Protein AF-A0A173KY83-F1 (afdb_monomer_lite)

Radius of gyration: 27.77 Å; chains: 1; bounding box: 70×14×57 Å

pLDDT: mean 79.85, std 11.43, range [59.31, 96.44]

Foldseek 3Di:
DVVVVVVVVVVCVVVVVVVVVVVVVCVVCVVVVVVVVVVCVVVPDVVNVVVVVVVVVVVVVVVVVVVVVVVLVVQLVVCVVVPHPDRD

Structure (mmCIF, N/CA/C/O backbone):
data_AF-A0A173KY83-F1
#
_entry.id   AF-A0A173KY83-F1
#
loop_
_atom_site.group_PDB
_atom_site.id
_atom_site.type_symbol
_atom_site.label_atom_id
_atom_site.label_alt_id
_atom_site.label_comp_id
_atom_site.label_asym_id
_atom_site.label_entity_id
_atom_site.label_seq_id
_atom_site.pdbx_PDB_ins_code
_atom_site.Cartn_x
_atom_site.Cartn_y
_atom_site.Cartn_z
_atom_site.occupancy
_atom_site.B_iso_or_equiv
_atom_site.auth_seq_id
_atom_site.auth_comp_id
_atom_site.auth_asym_id
_atom_site.auth_atom_id
_atom_site.pdbx_PDB_model_num
ATOM 1 N N . MET A 1 1 ? 38.996 3.159 20.801 1.00 59.31 1 MET A N 1
ATOM 2 C CA . MET A 1 1 ? 38.504 4.157 19.818 1.00 59.31 1 MET A CA 1
ATOM 3 C C . MET A 1 1 ? 39.152 4.024 18.437 1.00 59.31 1 MET A C 1
ATOM 5 O O . MET A 1 1 ? 38.422 4.007 17.461 1.00 59.31 1 MET A O 1
ATOM 9 N N . ARG A 1 2 ? 40.480 3.856 18.319 1.00 66.94 2 ARG A N 1
ATOM 10 C CA . ARG A 1 2 ? 41.166 3.728 17.011 1.00 66.94 2 ARG A CA 1
ATOM 11 C C . ARG A 1 2 ? 40.760 2.496 16.181 1.00 66.94 2 ARG A C 1
ATOM 13 O O . ARG A 1 2 ? 40.537 2.629 14.989 1.00 66.94 2 ARG A O 1
ATOM 20 N N . ILE A 1 3 ? 40.586 1.332 16.813 1.00 71.12 3 ILE A N 1
ATOM 21 C CA . ILE A 1 3 ? 40.161 0.091 16.130 1.00 71.12 3 ILE A CA 1
ATOM 22 C C . ILE A 1 3 ? 38.738 0.215 15.559 1.00 71.12 3 ILE A C 1
ATOM 24 O O . ILE A 1 3 ? 38.499 -0.181 14.425 1.00 71.12 3 ILE A O 1
ATOM 28 N N . PHE A 1 4 ? 37.818 0.845 16.297 1.00 72.50 4 PHE A N 1
ATOM 29 C CA . PHE A 1 4 ? 36.460 1.123 15.812 1.00 72.50 4 PHE A CA 1
ATOM 30 C C . PHE A 1 4 ? 36.453 2.065 14.600 1.00 72.50 4 PHE A C 1
ATOM 32 O O . PHE A 1 4 ? 35.691 1.839 13.667 1.00 72.50 4 PHE A O 1
ATOM 39 N N . ALA A 1 5 ? 37.331 3.073 14.573 1.00 71.75 5 ALA A N 1
ATOM 40 C CA . ALA A 1 5 ? 37.468 3.964 13.421 1.00 71.75 5 ALA A CA 1
ATOM 41 C C . ALA A 1 5 ? 38.040 3.243 12.185 1.00 71.75 5 ALA A C 1
ATOM 43 O O . ALA A 1 5 ? 37.585 3.483 11.071 1.00 71.75 5 ALA A O 1
ATOM 44 N N . ILE A 1 6 ? 38.989 2.319 12.376 1.00 76.44 6 ILE A N 1
ATOM 45 C CA . ILE A 1 6 ? 39.572 1.520 11.285 1.00 76.44 6 ILE A CA 1
ATOM 46 C C . ILE A 1 6 ? 38.544 0.527 10.718 1.00 76.44 6 ILE A C 1
ATOM 48 O O . ILE A 1 6 ? 38.428 0.406 9.498 1.00 76.44 6 ILE A O 1
ATOM 52 N N . LEU A 1 7 ? 37.758 -0.132 11.577 1.00 75.75 7 LEU A N 1
ATOM 53 C CA . LEU A 1 7 ? 36.672 -1.032 11.164 1.00 75.75 7 LEU A CA 1
ATOM 54 C C . LEU A 1 7 ? 35.535 -0.286 10.446 1.00 75.75 7 LEU A C 1
ATOM 56 O O . LEU A 1 7 ? 35.017 -0.768 9.442 1.00 75.75 7 LEU A O 1
ATOM 60 N N . ALA A 1 8 ? 35.177 0.915 10.907 1.00 72.81 8 ALA A N 1
ATOM 61 C CA . ALA A 1 8 ? 34.192 1.756 10.228 1.00 72.81 8 ALA A CA 1
ATOM 62 C C . ALA A 1 8 ? 34.685 2.230 8.847 1.00 72.81 8 ALA A C 1
ATOM 64 O O . ALA A 1 8 ? 33.926 2.202 7.880 1.00 72.81 8 ALA A O 1
ATOM 65 N N . ALA A 1 9 ? 35.963 2.608 8.731 1.00 71.12 9 ALA A N 1
ATOM 66 C CA . ALA A 1 9 ? 36.560 3.039 7.466 1.00 71.12 9 ALA A CA 1
ATOM 67 C C . ALA A 1 9 ? 36.645 1.899 6.434 1.00 71.12 9 ALA A C 1
ATOM 69 O O . ALA A 1 9 ? 36.346 2.103 5.259 1.00 71.12 9 ALA A O 1
ATOM 70 N N . THR A 1 10 ? 36.993 0.684 6.869 1.00 70.19 10 THR A N 1
ATOM 71 C CA . THR A 1 10 ? 37.011 -0.505 5.995 1.00 70.19 10 THR A CA 1
ATOM 72 C C . THR A 1 10 ? 35.606 -0.957 5.597 1.00 70.19 10 THR A C 1
ATOM 74 O O . THR A 1 10 ? 35.387 -1.295 4.436 1.00 70.19 10 THR A O 1
ATOM 77 N N . GLY A 1 11 ? 34.629 -0.886 6.508 1.00 70.44 11 GLY A N 1
ATOM 78 C CA . GLY A 1 11 ? 33.221 -1.149 6.193 1.00 70.44 11 GLY A CA 1
ATOM 79 C C . GLY A 1 11 ? 32.643 -0.168 5.166 1.00 70.44 11 GLY A C 1
ATOM 80 O O . GLY A 1 11 ? 31.955 -0.582 4.232 1.00 70.44 11 GLY A O 1
ATOM 81 N N . ALA A 1 12 ? 32.982 1.121 5.279 1.00 66.19 12 ALA A N 1
ATOM 82 C CA . ALA A 1 12 ? 32.594 2.133 4.298 1.00 66.19 12 ALA A CA 1
ATOM 83 C C . ALA A 1 12 ? 33.154 1.807 2.902 1.00 66.19 12 ALA A C 1
ATOM 85 O O . ALA A 1 12 ? 32.423 1.850 1.915 1.00 66.19 12 ALA A O 1
ATOM 86 N N . MET A 1 13 ? 34.415 1.376 2.814 1.00 65.25 13 MET A N 1
ATOM 87 C CA . MET A 1 13 ? 35.072 1.057 1.541 1.00 65.25 13 MET A CA 1
ATOM 88 C C . MET A 1 13 ? 34.385 -0.065 0.739 1.00 65.25 13 MET A C 1
ATOM 90 O O . MET A 1 13 ? 34.509 -0.089 -0.481 1.00 65.25 13 MET A O 1
ATOM 94 N N . ILE A 1 14 ? 33.639 -0.962 1.396 1.00 66.69 14 ILE A N 1
ATOM 95 C CA . ILE A 1 14 ? 32.883 -2.058 0.755 1.00 66.69 14 ILE A CA 1
ATOM 96 C C . ILE A 1 14 ? 31.415 -1.666 0.507 1.00 66.69 14 ILE A C 1
ATOM 98 O O . ILE A 1 14 ? 30.830 -2.038 -0.510 1.00 66.69 14 ILE A O 1
ATOM 102 N N . MET A 1 15 ? 30.813 -0.876 1.400 1.00 65.69 15 MET A N 1
ATOM 103 C CA . MET A 1 15 ? 29.425 -0.417 1.258 1.00 65.69 15 MET A CA 1
ATOM 104 C C . MET A 1 15 ? 29.239 0.579 0.108 1.00 65.69 15 MET A C 1
ATOM 106 O O . MET A 1 15 ? 28.263 0.477 -0.636 1.00 65.69 15 MET A O 1
ATOM 110 N N . LEU A 1 16 ? 30.183 1.507 -0.086 1.00 64.62 16 LEU A N 1
ATOM 111 C CA . LEU A 1 16 ? 30.120 2.488 -1.176 1.00 64.62 16 LEU A CA 1
ATOM 112 C C . LEU A 1 16 ? 30.065 1.849 -2.585 1.00 64.62 16 LEU A C 1
ATOM 114 O O . LEU A 1 16 ? 29.165 2.209 -3.349 1.00 64.62 16 LEU A O 1
ATOM 118 N N . PRO A 1 17 ? 30.937 0.887 -2.957 1.00 64.50 17 PRO A N 1
ATOM 119 C CA . PRO A 1 17 ? 30.819 0.197 -4.241 1.00 64.50 17 PRO A CA 1
ATOM 120 C C . PRO A 1 17 ? 29.614 -0.751 -4.296 1.00 64.50 17 PRO A C 1
ATOM 122 O O . PRO A 1 17 ? 29.064 -0.948 -5.376 1.00 64.50 17 PRO A O 1
ATOM 125 N N . GLY A 1 18 ? 29.147 -1.290 -3.163 1.00 63.50 18 GLY A N 1
ATOM 126 C CA . GLY A 1 18 ? 27.924 -2.101 -3.100 1.00 63.50 18 GLY A CA 1
ATOM 127 C C . GLY A 1 18 ? 26.668 -1.339 -3.544 1.00 63.50 18 GLY A C 1
ATOM 128 O O . GLY A 1 18 ? 25.830 -1.888 -4.261 1.00 63.50 18 GLY A O 1
ATOM 129 N N . CYS A 1 19 ? 26.568 -0.051 -3.204 1.00 66.38 19 CYS A N 1
ATOM 130 C CA . CYS A 1 19 ? 25.481 0.815 -3.667 1.00 66.38 19 CYS A CA 1
ATOM 131 C C . CYS A 1 19 ? 25.536 1.066 -5.183 1.00 66.38 19 CYS A C 1
ATOM 133 O O . CYS A 1 19 ? 24.501 1.019 -5.845 1.00 66.38 19 CYS A O 1
ATOM 135 N N . ILE A 1 20 ? 26.732 1.280 -5.743 1.00 67.44 20 ILE A N 1
ATOM 136 C CA . ILE A 1 20 ? 26.931 1.536 -7.182 1.00 67.44 20 ILE A CA 1
ATOM 137 C C . ILE A 1 20 ? 26.727 0.256 -8.006 1.00 67.44 20 ILE A C 1
ATOM 139 O O . ILE A 1 20 ? 26.124 0.283 -9.075 1.00 67.44 20 ILE A O 1
ATOM 143 N N . ALA A 1 21 ? 27.180 -0.892 -7.499 1.00 67.81 21 ALA A N 1
ATOM 144 C CA . ALA A 1 21 ? 26.950 -2.184 -8.135 1.00 67.81 21 ALA A CA 1
ATOM 145 C C . ALA A 1 21 ? 25.455 -2.522 -8.177 1.00 67.81 21 ALA A C 1
ATOM 147 O O . ALA A 1 21 ? 24.955 -2.992 -9.198 1.00 67.81 21 ALA A O 1
ATOM 148 N N . LYS A 1 22 ? 24.718 -2.233 -7.097 1.00 68.00 22 LYS A N 1
ATOM 149 C CA . LYS A 1 22 ? 23.271 -2.446 -7.059 1.00 68.00 22 LYS A CA 1
ATOM 150 C C . LYS A 1 22 ? 22.533 -1.554 -8.055 1.00 68.00 22 LYS A C 1
ATOM 152 O O . LYS A 1 22 ? 21.683 -2.060 -8.780 1.00 68.00 22 LYS A O 1
ATOM 157 N N .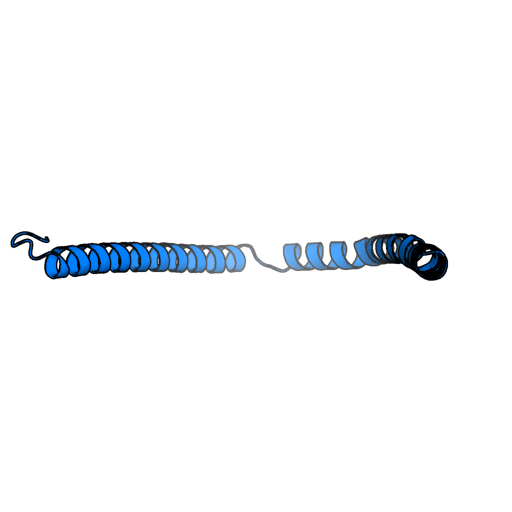 THR A 1 23 ? 22.874 -0.269 -8.139 1.00 71.31 23 THR A N 1
ATOM 158 C CA . THR A 1 23 ? 22.247 0.631 -9.117 1.00 71.31 23 THR A CA 1
ATOM 159 C C . THR A 1 23 ? 22.605 0.254 -10.552 1.00 71.31 23 THR A C 1
ATOM 161 O O . THR A 1 23 ? 21.717 0.237 -11.396 1.00 71.31 23 THR A O 1
ATOM 164 N N . ALA A 1 24 ? 23.851 -0.132 -10.841 1.00 71.50 24 ALA A N 1
ATOM 165 C CA . ALA A 1 24 ? 24.248 -0.604 -12.168 1.00 71.50 24 ALA A CA 1
ATOM 166 C C . ALA A 1 24 ? 23.514 -1.893 -12.577 1.00 71.50 24 ALA A C 1
ATOM 168 O O . ALA A 1 24 ? 23.054 -2.005 -13.712 1.00 71.50 24 ALA A O 1
ATOM 169 N N . LEU A 1 25 ? 23.344 -2.843 -11.651 1.00 73.19 25 LEU A N 1
ATOM 170 C CA . LEU A 1 25 ? 22.556 -4.057 -11.882 1.00 73.19 25 LEU A CA 1
ATOM 171 C C . LEU A 1 25 ? 21.065 -3.754 -12.064 1.00 73.19 25 LEU A C 1
ATOM 173 O O . LEU A 1 25 ? 20.427 -4.326 -12.947 1.00 73.19 25 LEU A O 1
ATOM 177 N N . ASP A 1 26 ? 20.499 -2.855 -11.260 1.00 71.31 26 ASP A N 1
ATOM 178 C CA . ASP A 1 26 ? 19.098 -2.455 -11.389 1.00 71.31 26 ASP A CA 1
ATOM 179 C C . ASP A 1 26 ? 18.857 -1.707 -12.717 1.00 71.31 26 ASP A C 1
ATOM 181 O O . ASP A 1 26 ? 17.851 -1.968 -13.368 1.00 71.31 26 ASP A O 1
ATOM 185 N N . VAL A 1 27 ? 19.804 -0.888 -13.198 1.00 75.25 27 VAL A N 1
ATOM 186 C CA . VAL A 1 27 ? 19.751 -0.249 -14.530 1.00 75.25 27 VAL A CA 1
ATOM 187 C C . VAL A 1 27 ? 19.920 -1.272 -15.655 1.00 75.25 27 VAL A C 1
ATOM 189 O O . VAL A 1 27 ? 19.174 -1.231 -16.627 1.00 75.25 27 VAL A O 1
ATOM 192 N N . ALA A 1 28 ? 20.848 -2.223 -15.529 1.00 79.00 28 ALA A N 1
ATOM 193 C CA . ALA A 1 28 ? 21.058 -3.267 -16.533 1.00 79.00 28 ALA A CA 1
ATOM 194 C C . ALA A 1 28 ? 19.862 -4.227 -16.646 1.00 79.00 28 ALA A C 1
ATOM 196 O O . ALA A 1 28 ? 19.545 -4.709 -17.731 1.00 79.00 28 ALA A O 1
ATOM 197 N N . THR A 1 29 ? 19.172 -4.492 -15.534 1.00 80.00 29 THR A N 1
ATOM 198 C CA . THR A 1 29 ? 17.964 -5.334 -15.5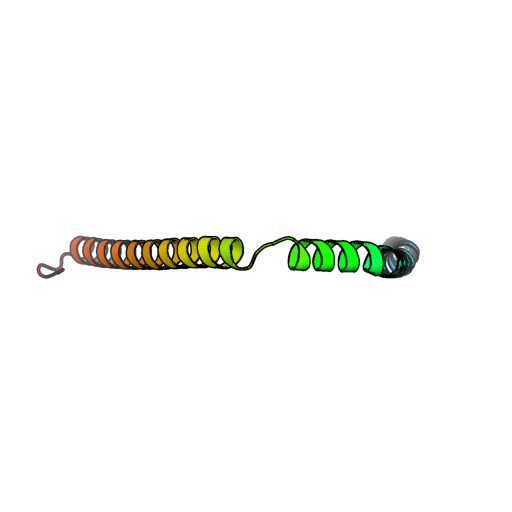05 1.00 80.00 29 THR A CA 1
ATOM 199 C C . THR A 1 29 ? 16.675 -4.546 -15.738 1.00 80.00 29 THR A C 1
ATOM 201 O O . THR A 1 29 ? 15.624 -5.152 -15.961 1.00 80.00 29 THR A O 1
ATOM 204 N N . MET A 1 30 ? 16.742 -3.210 -15.755 1.00 81.94 30 MET A N 1
ATOM 205 C CA . MET A 1 30 ? 15.602 -2.328 -16.006 1.00 81.94 30 MET A CA 1
ATOM 206 C C . MET A 1 30 ? 14.893 -2.635 -17.333 1.00 81.94 30 MET A C 1
ATOM 208 O O . MET A 1 30 ? 13.670 -2.743 -17.296 1.00 81.94 30 MET A O 1
ATOM 212 N N . PRO A 1 31 ? 15.576 -2.856 -18.479 1.00 76.81 31 PRO A N 1
ATOM 213 C CA . PRO A 1 31 ? 14.901 -3.146 -19.744 1.00 76.81 31 PRO A CA 1
ATOM 214 C C . PRO A 1 31 ? 14.155 -4.480 -19.718 1.00 76.81 31 PRO A C 1
ATOM 216 O O . PRO A 1 31 ? 13.043 -4.563 -20.225 1.00 76.81 31 PRO A O 1
ATOM 219 N N . VAL A 1 32 ? 14.724 -5.512 -19.084 1.00 84.25 32 VAL A N 1
ATOM 220 C CA . VAL A 1 32 ? 14.076 -6.827 -18.946 1.00 84.25 32 VAL A CA 1
ATOM 221 C C . VAL A 1 32 ? 12.830 -6.714 -18.070 1.00 84.25 32 VAL A C 1
ATOM 223 O O . VAL A 1 32 ? 11.773 -7.223 -18.428 1.00 84.25 32 VAL A O 1
ATOM 226 N N . ARG A 1 33 ? 12.926 -5.995 -16.945 1.00 75.88 33 ARG A N 1
ATOM 227 C CA . ARG A 1 33 ? 11.789 -5.758 -16.043 1.00 75.88 33 ARG A CA 1
ATOM 228 C C . ARG A 1 33 ? 10.713 -4.879 -16.680 1.00 75.88 33 ARG A C 1
ATOM 230 O O . ARG A 1 33 ? 9.533 -5.141 -16.479 1.00 75.88 33 ARG A O 1
ATOM 237 N N . ALA A 1 34 ? 11.109 -3.857 -17.434 1.00 76.44 34 ALA A N 1
ATOM 238 C CA . ALA A 1 34 ? 10.192 -2.980 -18.155 1.00 76.44 34 ALA A CA 1
ATOM 239 C C . ALA A 1 34 ? 9.500 -3.722 -19.306 1.00 76.44 34 ALA A C 1
ATOM 241 O O . ALA A 1 34 ? 8.293 -3.598 -19.466 1.00 76.44 34 ALA A O 1
ATOM 242 N N . GLY A 1 35 ? 10.237 -4.543 -20.059 1.00 77.19 35 GLY A N 1
ATOM 243 C CA . GLY A 1 35 ? 9.687 -5.394 -21.113 1.00 77.19 35 GLY A CA 1
ATOM 244 C C . GLY A 1 35 ? 8.728 -6.453 -20.571 1.00 77.19 35 GLY A C 1
ATOM 245 O O . GLY A 1 35 ? 7.660 -6.641 -21.141 1.00 77.19 35 GLY A O 1
ATOM 246 N N . ALA A 1 36 ? 9.058 -7.083 -19.439 1.00 71.06 36 ALA A N 1
ATOM 247 C CA . ALA A 1 36 ? 8.164 -8.017 -18.757 1.00 71.06 36 ALA A CA 1
ATOM 248 C C . ALA A 1 36 ? 6.873 -7.330 -18.279 1.00 71.06 36 ALA A C 1
ATOM 250 O O . ALA A 1 36 ? 5.789 -7.832 -18.542 1.00 71.06 36 ALA A O 1
ATOM 251 N N . GLN A 1 37 ? 6.967 -6.142 -17.669 1.00 69.50 37 GLN A N 1
ATOM 252 C CA . GLN A 1 37 ? 5.783 -5.364 -17.278 1.00 69.50 37 GLN A CA 1
ATOM 253 C C . GLN A 1 37 ? 4.946 -4.919 -18.482 1.00 69.50 37 GLN A C 1
ATOM 255 O O . GLN A 1 37 ? 3.722 -4.971 -18.428 1.00 69.50 37 GLN A O 1
ATOM 260 N N . ALA A 1 38 ? 5.588 -4.506 -19.577 1.00 70.06 38 ALA A N 1
ATOM 261 C CA . ALA A 1 38 ? 4.895 -4.137 -20.805 1.00 70.06 38 ALA A CA 1
ATOM 262 C C . ALA A 1 38 ? 4.193 -5.344 -21.443 1.00 70.06 38 ALA A C 1
ATOM 264 O O . ALA A 1 38 ? 3.069 -5.211 -21.917 1.00 70.06 38 ALA A O 1
ATOM 265 N N . ALA A 1 39 ? 4.823 -6.520 -21.421 1.00 71.31 39 ALA A N 1
ATOM 266 C CA . ALA A 1 39 ? 4.220 -7.764 -21.882 1.00 71.31 39 ALA A CA 1
ATOM 267 C C . ALA A 1 39 ? 3.041 -8.181 -20.994 1.00 71.31 39 ALA A C 1
ATOM 269 O O . ALA A 1 39 ? 1.996 -8.537 -21.528 1.00 71.31 39 ALA A O 1
ATOM 270 N N . ASP A 1 40 ? 3.158 -8.069 -19.670 1.00 65.00 40 ASP A N 1
ATOM 271 C CA . ASP A 1 40 ? 2.064 -8.354 -18.737 1.00 65.00 40 ASP A CA 1
ATOM 272 C C . ASP A 1 40 ? 0.897 -7.374 -18.912 1.00 65.00 40 ASP A C 1
ATOM 274 O O . ASP A 1 40 ? -0.257 -7.788 -18.875 1.00 65.00 40 ASP A O 1
ATOM 278 N N . TRP A 1 41 ? 1.165 -6.091 -19.171 1.00 67.69 41 TRP A N 1
ATOM 279 C CA . TRP A 1 41 ? 0.127 -5.111 -19.514 1.00 67.69 41 TRP A CA 1
ATOM 280 C C . TRP A 1 41 ? -0.502 -5.357 -20.882 1.00 67.69 41 TRP A C 1
ATOM 282 O O . TRP A 1 41 ? -1.698 -5.144 -21.046 1.00 67.69 41 TRP A O 1
ATOM 292 N N . ALA A 1 42 ? 0.280 -5.814 -21.858 1.00 67.81 42 ALA A N 1
ATOM 293 C CA . ALA A 1 42 ? -0.230 -6.163 -23.178 1.00 67.81 42 ALA A CA 1
ATOM 294 C C . ALA A 1 42 ? -1.007 -7.492 -23.178 1.00 67.81 42 ALA A C 1
ATOM 296 O O . ALA A 1 42 ? -1.871 -7.692 -24.028 1.00 67.81 42 ALA A O 1
ATOM 297 N N . THR A 1 43 ? -0.699 -8.395 -22.242 1.00 68.12 43 THR A N 1
ATOM 298 C CA . THR A 1 43 ? -1.255 -9.757 -22.185 1.00 68.12 43 THR A CA 1
ATOM 299 C C . THR A 1 43 ? -2.383 -9.888 -21.161 1.00 68.12 43 THR A C 1
ATOM 301 O O . THR A 1 43 ? -3.256 -10.738 -21.330 1.00 68.12 43 THR A O 1
ATOM 304 N N . THR A 1 44 ? -2.429 -9.040 -20.127 1.00 71.69 44 THR A N 1
ATOM 305 C CA . THR A 1 44 ? -3.592 -8.955 -19.238 1.00 71.69 44 THR A CA 1
ATOM 306 C C . THR A 1 44 ? -4.724 -8.245 -19.975 1.00 71.69 44 THR A C 1
ATOM 308 O O . THR A 1 44 ? -4.687 -7.045 -20.245 1.00 71.69 44 THR A O 1
ATOM 311 N N . SER A 1 45 ? -5.734 -9.011 -20.378 1.00 64.25 45 SER A N 1
ATOM 312 C CA . SER A 1 45 ? -6.920 -8.438 -21.009 1.00 64.25 45 SER A CA 1
ATOM 313 C C . SER A 1 45 ? -7.654 -7.554 -19.998 1.00 64.25 45 SER A C 1
ATOM 315 O O . SER A 1 45 ? -7.792 -7.930 -18.830 1.00 64.25 45 SER A O 1
ATOM 317 N N . GLN A 1 46 ? -8.164 -6.398 -20.439 1.00 65.69 46 GLN A N 1
ATOM 318 C CA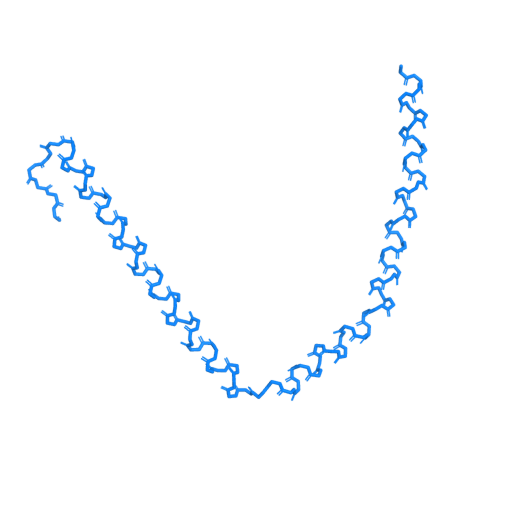 . GLN A 1 46 ? -8.941 -5.477 -19.594 1.00 65.69 46 GLN A CA 1
ATOM 319 C C . GLN A 1 46 ? -10.085 -6.193 -18.852 1.00 65.69 46 GLN A C 1
ATOM 321 O O . GLN A 1 46 ? -10.367 -5.881 -17.701 1.00 65.69 46 GLN A O 1
ATOM 326 N N . ASP A 1 47 ? -10.653 -7.238 -19.461 1.00 67.31 47 ASP A N 1
ATOM 327 C CA . ASP A 1 47 ? -11.682 -8.100 -18.868 1.00 67.31 47 ASP A CA 1
ATOM 328 C C . ASP A 1 47 ? -11.242 -8.770 -17.551 1.00 67.31 47 ASP A C 1
ATOM 330 O O . ASP A 1 47 ? -12.024 -8.908 -16.608 1.00 67.31 47 ASP A O 1
ATOM 334 N N . GLU A 1 48 ? -9.986 -9.208 -17.460 1.00 71.38 48 GLU A N 1
ATOM 335 C CA . GLU A 1 48 ? -9.460 -9.876 -16.268 1.00 71.38 48 GLU A CA 1
ATOM 336 C C . GLU A 1 48 ? -9.073 -8.865 -15.182 1.00 71.38 48 GLU A C 1
ATOM 338 O O . GLU A 1 48 ? -9.331 -9.096 -13.992 1.00 71.38 48 GLU A O 1
ATOM 343 N N . ALA A 1 49 ? -8.554 -7.703 -15.593 1.00 76.12 49 ALA A N 1
ATOM 344 C CA . ALA A 1 49 ? -8.311 -6.573 -14.704 1.00 76.12 49 ALA A CA 1
ATOM 345 C C . ALA A 1 49 ? -9.615 -6.076 -14.055 1.00 76.12 49 ALA A C 1
ATOM 347 O O . ALA 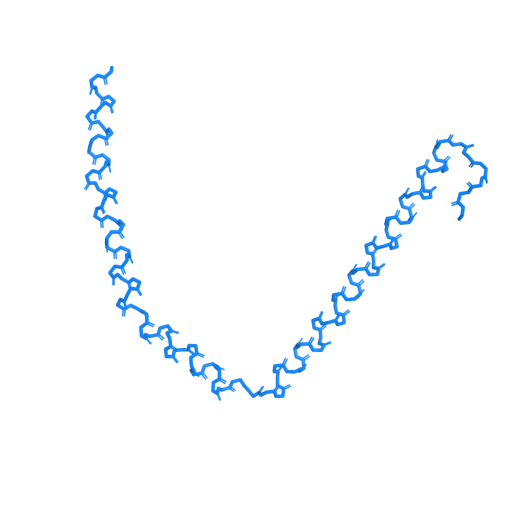A 1 49 ? -9.666 -5.941 -12.829 1.00 76.12 49 ALA A O 1
ATOM 348 N N . ASP A 1 50 ? -10.687 -5.914 -14.833 1.00 79.31 50 ASP A N 1
ATOM 349 C CA . ASP A 1 50 ? -11.994 -5.454 -14.349 1.00 79.31 50 ASP A CA 1
ATOM 350 C C . ASP A 1 50 ? -12.649 -6.461 -13.397 1.00 79.31 50 ASP A C 1
ATOM 352 O O . ASP A 1 50 ? -13.188 -6.092 -12.348 1.00 79.31 50 ASP A O 1
ATOM 356 N N . ARG A 1 51 ? -12.545 -7.765 -13.685 1.00 81.44 51 ARG A N 1
ATOM 357 C CA . ARG A 1 51 ? -13.040 -8.816 -12.777 1.00 81.44 51 ARG A CA 1
ATOM 358 C C . ARG A 1 51 ? -12.292 -8.828 -11.448 1.00 81.44 51 ARG A C 1
ATOM 360 O O . ARG A 1 51 ? -12.913 -9.009 -10.394 1.00 81.44 51 ARG A O 1
ATOM 367 N N . ASN A 1 52 ? -10.970 -8.662 -11.477 1.00 85.75 52 ASN A N 1
ATOM 368 C CA . ASN A 1 52 ? -10.152 -8.609 -10.267 1.00 85.75 52 ASN A CA 1
ATOM 369 C C . ASN A 1 52 ? -10.441 -7.328 -9.476 1.00 85.75 52 ASN A C 1
ATOM 371 O O . ASN A 1 52 ? -10.648 -7.391 -8.265 1.00 85.75 52 ASN A O 1
ATOM 375 N N . TYR A 1 53 ? -10.566 -6.191 -10.159 1.00 86.50 53 TYR A N 1
ATOM 376 C CA . TYR A 1 53 ? -10.964 -4.927 -9.551 1.00 86.50 53 TYR A CA 1
ATOM 377 C C . TYR A 1 53 ? -12.327 -5.043 -8.855 1.00 86.50 53 TYR A C 1
ATOM 379 O O . TYR A 1 53 ? -12.435 -4.775 -7.657 1.00 86.50 53 TYR A O 1
ATOM 387 N N . GLY A 1 54 ? -13.345 -5.570 -9.540 1.00 90.94 54 GLY A N 1
ATOM 388 C CA . GLY A 1 54 ? -14.672 -5.784 -8.957 1.00 90.94 54 GLY A CA 1
ATOM 389 C C . GLY A 1 54 ? -14.687 -6.784 -7.792 1.00 90.94 54 GLY A C 1
ATOM 390 O O . GLY A 1 54 ? -15.539 -6.702 -6.904 1.00 90.94 54 GLY A O 1
ATOM 391 N N . ARG A 1 55 ? -13.754 -7.744 -7.752 1.00 92.12 55 ARG A N 1
ATOM 392 C CA . ARG A 1 55 ? -13.569 -8.640 -6.598 1.00 92.12 55 ARG A CA 1
ATOM 393 C C . ARG A 1 55 ? -12.937 -7.903 -5.418 1.00 92.12 55 ARG A C 1
ATOM 395 O O . ARG A 1 55 ? -13.462 -7.990 -4.311 1.00 92.12 55 ARG A O 1
ATOM 402 N N . ARG A 1 56 ? -11.868 -7.142 -5.664 1.00 92.06 56 ARG A N 1
ATOM 403 C CA . ARG A 1 56 ? -11.165 -6.348 -4.645 1.00 92.06 56 ARG A CA 1
ATOM 404 C C . ARG A 1 56 ? -12.080 -5.317 -3.995 1.00 92.06 56 ARG A C 1
ATOM 406 O O . ARG A 1 56 ? -12.071 -5.206 -2.775 1.00 92.06 56 ARG A O 1
ATOM 413 N N . MET A 1 57 ? -12.913 -4.637 -4.782 1.00 92.56 57 MET A N 1
ATOM 414 C CA . MET A 1 57 ? -13.893 -3.678 -4.263 1.00 92.56 57 MET A CA 1
ATOM 415 C C . MET A 1 57 ? -14.878 -4.344 -3.292 1.00 92.56 57 MET A C 1
ATOM 417 O O . MET A 1 57 ? -15.043 -3.881 -2.166 1.00 92.56 57 MET A O 1
ATOM 421 N N . ARG A 1 58 ? -15.450 -5.499 -3.661 1.00 93.81 58 ARG A N 1
ATOM 422 C CA . ARG A 1 58 ? -16.351 -6.262 -2.775 1.00 93.81 58 ARG A CA 1
ATOM 423 C C . ARG A 1 58 ? -15.656 -6.750 -1.504 1.00 93.81 58 ARG A C 1
ATOM 425 O O . ARG A 1 58 ? -16.248 -6.743 -0.426 1.00 93.81 58 ARG A O 1
ATOM 432 N N . GLU A 1 59 ? -14.407 -7.197 -1.612 1.00 95.00 59 GLU A N 1
ATOM 433 C CA . GLU A 1 59 ? -13.616 -7.627 -0.456 1.00 95.00 59 GLU A CA 1
ATOM 434 C C . GLU A 1 59 ? -13.302 -6.466 0.490 1.00 95.00 59 GLU A C 1
ATOM 436 O O . GLU A 1 59 ? -13.388 -6.637 1.712 1.00 95.00 59 GLU A O 1
ATOM 441 N N . GLN A 1 60 ? -12.990 -5.294 -0.066 1.00 95.00 60 GLN A N 1
ATOM 442 C CA . GLN A 1 60 ? -12.755 -4.070 0.685 1.00 95.00 60 GLN A CA 1
ATOM 443 C C . GLN A 1 60 ? -14.020 -3.628 1.424 1.00 95.00 60 GLN A C 1
ATOM 445 O O . GLN A 1 60 ? -13.981 -3.489 2.645 1.00 95.00 60 GLN A O 1
ATOM 450 N N . GLU A 1 61 ? -15.154 -3.509 0.733 1.00 94.31 61 GLU A N 1
ATOM 451 C CA . GLU A 1 61 ? -16.439 -3.157 1.351 1.00 94.31 61 GLU A CA 1
ATOM 452 C C . GLU A 1 61 ? -16.820 -4.143 2.464 1.00 94.31 61 GLU A C 1
ATOM 454 O O . GLU A 1 61 ? -17.207 -3.749 3.568 1.00 94.31 61 GLU A O 1
ATOM 459 N N . ALA A 1 62 ? -16.647 -5.446 2.221 1.00 95.06 62 ALA A N 1
ATOM 460 C CA . ALA A 1 62 ? -16.917 -6.469 3.223 1.00 95.06 62 ALA A CA 1
ATOM 461 C C . ALA A 1 62 ? -15.974 -6.357 4.430 1.00 95.06 62 ALA A C 1
ATOM 463 O O . ALA A 1 62 ? -16.381 -6.609 5.568 1.00 95.06 62 ALA A O 1
ATOM 464 N N . ARG A 1 63 ? -14.703 -6.006 4.210 1.00 95.06 63 ARG A N 1
ATOM 465 C CA . ARG A 1 63 ? -13.731 -5.795 5.284 1.00 95.06 63 ARG A CA 1
ATOM 466 C C . ARG A 1 63 ? -14.093 -4.570 6.116 1.00 95.06 63 ARG A C 1
ATOM 468 O O . ARG A 1 63 ? -14.189 -4.708 7.333 1.00 95.06 63 ARG A O 1
ATOM 475 N N . GLU A 1 64 ? -14.365 -3.438 5.483 1.00 95.69 64 GLU A N 1
ATOM 476 C CA . GLU A 1 64 ? -14.782 -2.213 6.165 1.00 95.69 64 GLU A CA 1
ATOM 477 C C . GLU A 1 64 ? -16.082 -2.431 6.950 1.00 95.69 64 GLU A C 1
ATOM 479 O O . GLU A 1 64 ? -16.176 -2.060 8.119 1.00 95.69 64 GLU A O 1
ATOM 484 N N . GLY A 1 65 ? -17.068 -3.115 6.362 1.00 95.31 65 GLY A N 1
ATOM 485 C CA . GLY A 1 65 ? 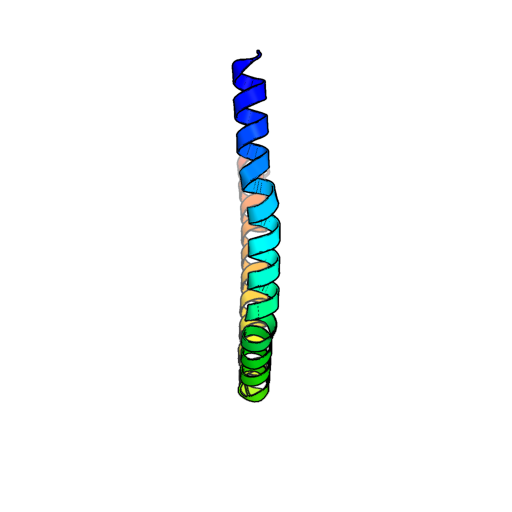-18.309 -3.473 7.050 1.00 95.31 65 GLY A CA 1
ATOM 486 C C . GLY A 1 65 ? -18.077 -4.366 8.275 1.00 95.31 65 GLY A C 1
ATOM 487 O O . GLY A 1 65 ? -18.698 -4.165 9.320 1.00 95.31 65 GLY A O 1
ATOM 488 N N . ARG A 1 66 ? -17.153 -5.333 8.191 1.00 95.25 66 ARG A N 1
ATOM 489 C CA . ARG A 1 66 ? -16.758 -6.169 9.340 1.00 95.25 66 ARG A CA 1
ATOM 490 C C . ARG A 1 66 ? -16.050 -5.359 10.421 1.00 95.25 66 ARG A C 1
ATOM 492 O O . ARG A 1 66 ? -16.324 -5.581 11.597 1.00 95.25 66 ARG A O 1
ATOM 499 N N . GLU A 1 67 ? -15.150 -4.457 10.049 1.00 96.44 67 GLU A N 1
ATOM 500 C CA . GLU A 1 67 ? -14.428 -3.598 10.992 1.00 96.44 67 GLU A CA 1
ATOM 501 C C . GLU A 1 67 ? -15.389 -2.651 11.722 1.00 96.44 67 GLU A C 1
ATOM 503 O O . GLU A 1 67 ? -15.356 -2.596 12.950 1.00 96.44 67 GLU A O 1
ATOM 508 N N . ARG A 1 68 ? -16.338 -2.025 11.011 1.00 94.19 68 ARG A N 1
ATOM 509 C CA . ARG A 1 68 ? -17.401 -1.201 11.618 1.00 94.19 68 ARG A CA 1
ATOM 510 C C . ARG A 1 68 ? -18.252 -1.998 12.607 1.00 94.19 68 ARG A C 1
ATOM 512 O O . ARG A 1 68 ? -18.431 -1.566 13.741 1.00 94.19 68 ARG A O 1
ATOM 519 N N . LYS A 1 69 ? -18.710 -3.196 12.219 1.00 94.00 69 LYS A N 1
ATOM 520 C CA . LYS A 1 69 ? -19.482 -4.083 13.109 1.00 94.00 69 LYS A CA 1
ATOM 521 C C . LYS A 1 69 ? -18.686 -4.494 14.347 1.00 94.00 69 LYS A C 1
ATOM 523 O O . LYS A 1 69 ? -19.237 -4.537 15.442 1.00 94.00 69 LYS A O 1
ATOM 528 N N . LYS A 1 70 ? -17.395 -4.804 14.195 1.00 95.69 70 LYS A N 1
ATOM 529 C CA . LYS A 1 70 ? -16.517 -5.137 15.326 1.00 95.69 70 LYS A CA 1
ATOM 530 C C . LYS A 1 70 ? -16.341 -3.947 16.266 1.00 95.69 70 LYS A C 1
ATOM 532 O O . LYS A 1 70 ? -16.444 -4.141 17.473 1.00 95.69 70 LYS A O 1
ATOM 537 N N . ALA A 1 71 ? -16.126 -2.749 15.727 1.00 94.81 71 ALA A N 1
ATOM 538 C CA . ALA A 1 71 ? -15.994 -1.527 16.514 1.00 94.81 71 ALA A CA 1
ATOM 539 C C . ALA A 1 71 ? -17.284 -1.214 17.288 1.00 94.81 71 ALA A C 1
ATOM 541 O O . ALA A 1 71 ? -17.236 -0.936 18.483 1.00 94.81 71 ALA A O 1
ATOM 542 N N . GLU A 1 72 ? -18.447 -1.347 16.647 1.00 94.12 72 GLU A N 1
ATOM 543 C CA . GLU A 1 72 ? -19.739 -1.188 17.315 1.00 94.12 72 GLU A CA 1
ATOM 544 C C . GLU A 1 72 ? -19.922 -2.226 18.429 1.00 94.12 72 GLU A C 1
ATOM 546 O O . GLU A 1 72 ? -20.244 -1.875 19.560 1.00 94.12 72 GLU A O 1
ATOM 551 N N . GLN A 1 73 ? -19.639 -3.503 18.157 1.00 94.06 73 GLN A N 1
ATOM 552 C CA . GLN A 1 73 ? -19.710 -4.552 19.176 1.00 94.06 73 GLN A CA 1
ATOM 553 C C . GLN A 1 73 ? -18.757 -4.297 20.348 1.00 94.06 73 GLN A C 1
ATOM 555 O O . GLN A 1 73 ? -19.129 -4.554 21.492 1.00 94.06 73 GLN A O 1
ATOM 560 N N . GLN A 1 74 ? -17.541 -3.815 20.087 1.00 94.94 74 GLN A N 1
ATOM 561 C CA . GLN A 1 74 ? -16.589 -3.437 21.131 1.00 94.94 74 GLN A CA 1
ATOM 562 C C . GLN A 1 74 ? -17.136 -2.287 21.974 1.00 94.94 74 GLN A C 1
ATOM 564 O O . GLN A 1 74 ? -17.215 -2.439 23.191 1.00 94.94 74 GLN A O 1
ATOM 569 N N . ARG A 1 75 ? -17.642 -1.223 21.339 1.00 93.50 75 AR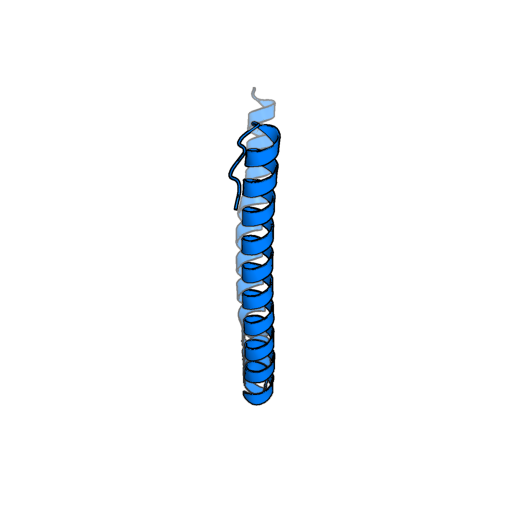G A N 1
ATOM 570 C CA . ARG A 1 75 ? -18.298 -0.099 22.021 1.00 93.50 75 ARG A CA 1
ATOM 571 C C . ARG A 1 75 ? -19.434 -0.574 22.929 1.00 93.50 75 ARG A C 1
ATOM 573 O O . ARG A 1 75 ? -19.484 -0.203 24.098 1.00 93.50 75 ARG A O 1
ATOM 580 N N . ARG A 1 76 ? -20.316 -1.450 22.430 1.00 92.19 76 ARG A N 1
ATOM 581 C CA . ARG A 1 76 ? -21.424 -2.008 23.228 1.00 92.19 76 ARG A CA 1
ATOM 582 C C . ARG A 1 76 ? -20.926 -2.862 24.397 1.00 92.19 76 ARG A C 1
ATOM 584 O O . ARG A 1 76 ? -21.491 -2.805 25.484 1.00 92.19 76 ARG A O 1
ATOM 591 N N . ARG A 1 77 ? -19.867 -3.656 24.202 1.00 93.44 77 ARG A N 1
ATOM 592 C CA . ARG A 1 77 ? -19.255 -4.467 25.273 1.00 93.44 77 ARG A CA 1
ATOM 593 C C . ARG A 1 77 ? -18.625 -3.599 26.357 1.00 93.44 77 ARG A C 1
ATOM 595 O O . ARG A 1 77 ? -18.767 -3.921 27.532 1.00 93.44 77 ARG A O 1
ATOM 602 N N . GLU A 1 78 ? -17.938 -2.531 25.973 1.00 94.19 78 GLU A N 1
ATOM 603 C CA . GLU A 1 78 ? -17.346 -1.566 26.902 1.00 94.19 78 GLU A CA 1
ATOM 604 C C . GLU A 1 78 ? -18.424 -0.818 27.686 1.00 94.19 78 GLU A C 1
ATOM 606 O O . GLU A 1 78 ? -18.336 -0.752 28.908 1.00 94.19 78 GLU A O 1
ATOM 611 N N . CYS A 1 79 ? -19.488 -0.374 27.010 1.00 93.56 79 CYS A N 1
ATOM 612 C CA . CYS A 1 79 ? -20.657 0.239 27.638 1.00 93.56 79 CYS A CA 1
ATOM 613 C C . CYS A 1 79 ? -21.291 -0.678 28.701 1.00 93.56 79 CYS A C 1
ATOM 615 O O . CYS A 1 79 ? -21.458 -0.272 29.851 1.00 93.56 79 CYS A O 1
ATOM 617 N N . ARG A 1 80 ? -21.524 -1.958 28.370 1.00 91.38 80 ARG A N 1
ATOM 618 C CA . ARG A 1 80 ? -22.033 -2.946 29.340 1.00 91.38 80 ARG A CA 1
ATOM 619 C C . ARG A 1 80 ? -21.062 -3.202 30.489 1.00 91.38 80 ARG A C 1
ATOM 621 O O . ARG A 1 80 ? -21.492 -3.368 31.623 1.00 91.38 80 ARG A O 1
ATOM 628 N N . ARG A 1 81 ? -19.752 -3.248 30.217 1.00 93.12 81 ARG A N 1
ATOM 629 C CA . ARG A 1 81 ? -18.728 -3.427 31.261 1.00 93.12 81 ARG A CA 1
ATOM 630 C C . ARG A 1 81 ? -18.688 -2.236 32.222 1.00 93.12 81 ARG A C 1
ATOM 632 O O . ARG A 1 81 ? -18.417 -2.438 33.399 1.00 93.12 81 ARG A O 1
ATOM 639 N N . ALA A 1 82 ? -18.956 -1.030 31.730 1.00 92.38 82 ALA A N 1
ATOM 640 C CA . ALA A 1 82 ? -19.033 0.183 32.536 1.00 92.38 82 ALA A CA 1
ATOM 641 C C . ALA A 1 82 ? -20.347 0.312 33.335 1.00 92.38 82 ALA A C 1
ATOM 643 O O . ALA A 1 82 ? -20.459 1.218 34.155 1.00 92.38 82 ALA A O 1
ATOM 644 N N . GLY A 1 83 ? -21.309 -0.602 33.148 1.00 91.19 83 GLY A N 1
ATOM 645 C CA . GLY A 1 83 ? -22.548 -0.651 33.928 1.00 91.19 83 GLY A CA 1
ATOM 646 C C . GLY A 1 83 ? -23.644 0.303 33.451 1.00 91.19 83 GLY A C 1
ATOM 647 O O . GLY A 1 83 ? -24.572 0.569 34.207 1.00 91.19 83 GLY A O 1
ATOM 648 N N . TYR A 1 84 ? -23.554 0.820 32.223 1.00 90.38 84 TYR A N 1
ATOM 649 C CA . TYR A 1 84 ? -24.632 1.613 31.634 1.00 90.38 84 TYR A CA 1
ATOM 650 C C . TYR A 1 84 ? -25.809 0.712 31.234 1.00 90.38 84 TYR A C 1
ATOM 652 O O . TYR A 1 84 ? -25.613 -0.376 30.689 1.00 90.38 84 TYR A O 1
ATOM 660 N N . GLU A 1 85 ? -27.031 1.173 31.508 1.00 79.94 85 GLU A N 1
ATOM 661 C CA . GLU A 1 85 ? -28.270 0.441 31.205 1.00 79.94 85 GLU A CA 1
ATOM 662 C C . GLU A 1 85 ? -28.703 0.598 29.737 1.00 79.94 85 GLU A C 1
ATOM 664 O O . GLU A 1 85 ? -29.389 -0.274 29.207 1.00 79.94 85 GLU A O 1
ATOM 669 N N . ASP A 1 86 ? -28.247 1.661 29.064 1.00 81.94 86 ASP A N 1
ATOM 670 C CA . ASP A 1 86 ? -28.540 1.953 27.659 1.00 81.94 86 ASP A CA 1
ATOM 671 C C . ASP A 1 86 ? -27.254 1.911 26.817 1.00 81.94 86 ASP A C 1
ATOM 673 O O . ASP A 1 86 ? -26.363 2.751 26.962 1.00 81.94 86 ASP A O 1
ATOM 677 N N . CYS A 1 87 ? -27.123 0.880 25.980 1.00 81.81 87 CYS A N 1
ATOM 678 C CA . CYS A 1 87 ? -25.901 0.564 25.234 1.00 81.81 87 CYS A CA 1
ATOM 679 C C . CYS A 1 87 ? -26.153 0.245 23.753 1.00 81.81 87 CYS A C 1
ATOM 681 O O . CYS A 1 87 ? -25.307 -0.416 23.134 1.00 81.81 87 CYS A O 1
ATOM 683 N N . ASP A 1 88 ? -27.288 0.665 23.192 1.00 78.88 88 ASP A N 1
ATOM 684 C CA . ASP A 1 88 ? -27.689 0.341 21.816 1.00 78.88 88 ASP A CA 1
ATOM 685 C C . ASP A 1 88 ? -27.458 1.454 20.787 1.00 78.88 88 ASP A C 1
ATOM 687 O O . ASP A 1 88 ? -27.555 2.654 21.118 1.00 78.88 88 ASP A O 1
#

Secondary structure (DSSP, 8-state):
-HHHHHHHHHHHHHHHHHHHHHHHHHHHHHHHHHHHHHHHHHHS-HHHHHHHHHHHHHHHHHHHHHHHHHHHHHHHHHHHHTT-S---

Sequence (88 aa):
MRIFAILAATGAMIMLPGCIAKTALDVATMPVRAGAQAADWATTSQDEADRNYGRRMREQEAREGRERKKAEQQRRRECRRAGYEDCD